Protein AF-X0UHB5-F1 (afdb_monomer_lite)

Organism: NCBI:txid412755

Structure (mmCIF, N/CA/C/O backbone):
data_AF-X0UHB5-F1
#
_entry.id   AF-X0UHB5-F1
#
loop_
_atom_site.group_PDB
_atom_site.id
_atom_site.type_symbol
_atom_site.label_atom_id
_atom_site.label_alt_id
_atom_site.label_comp_id
_atom_site.label_asym_id
_atom_site.label_entity_id
_atom_site.label_seq_id
_atom_site.pdbx_PDB_ins_code
_atom_site.Cartn_x
_atom_site.Cartn_y
_atom_site.Cartn_z
_atom_site.occupancy
_atom_site.B_iso_or_equiv
_atom_site.auth_seq_id
_atom_site.auth_comp_id
_atom_site.auth_asym_id
_atom_site.auth_atom_id
_atom_site.pdbx_PDB_model_num
ATOM 1 N N . ASP A 1 1 ? 7.134 -8.760 -5.895 1.00 76.19 1 ASP A N 1
ATOM 2 C CA . ASP A 1 1 ? 8.183 -7.873 -6.397 1.00 76.19 1 ASP A CA 1
ATOM 3 C C . ASP A 1 1 ? 8.872 -8.556 -7.566 1.00 76.19 1 ASP A C 1
ATOM 5 O O . ASP A 1 1 ? 9.365 -9.662 -7.399 1.00 76.19 1 ASP A O 1
ATOM 9 N N . LEU A 1 2 ? 8.788 -7.964 -8.753 1.00 80.38 2 LEU A N 1
ATOM 10 C CA . LEU A 1 2 ? 9.346 -8.498 -9.994 1.00 80.38 2 LEU A CA 1
ATOM 11 C C . LEU A 1 2 ? 10.809 -8.093 -10.211 1.00 80.38 2 LEU A C 1
ATOM 13 O O . LEU A 1 2 ? 11.484 -8.667 -11.066 1.00 80.38 2 LEU A O 1
ATOM 17 N N . ASP A 1 3 ? 11.301 -7.118 -9.448 1.00 77.12 3 ASP A N 1
ATOM 18 C CA . ASP A 1 3 ? 12.645 -6.573 -9.615 1.00 77.12 3 ASP A CA 1
ATOM 19 C C . ASP A 1 3 ? 13.723 -7.462 -8.970 1.00 77.12 3 ASP A C 1
ATOM 21 O O . ASP A 1 3 ? 14.901 -7.337 -9.302 1.00 77.12 3 ASP A O 1
ATOM 25 N N . HIS A 1 4 ? 13.328 -8.369 -8.074 1.00 78.88 4 HIS A N 1
ATOM 26 C CA . HIS A 1 4 ? 14.228 -9.024 -7.123 1.00 78.88 4 HIS A CA 1
ATOM 27 C C . HIS A 1 4 ? 14.020 -10.554 -7.050 1.00 78.88 4 HIS A C 1
ATOM 29 O O . HIS A 1 4 ? 13.652 -11.091 -6.009 1.00 78.88 4 HIS A O 1
ATOM 35 N N . PRO A 1 5 ? 14.235 -11.316 -8.143 1.00 72.25 5 PRO A N 1
ATOM 36 C CA . PRO A 1 5 ? 13.935 -12.750 -8.182 1.00 72.25 5 PRO A CA 1
ATOM 37 C C . PRO A 1 5 ? 14.882 -13.658 -7.390 1.00 72.25 5 PRO A C 1
ATOM 39 O O . PRO A 1 5 ? 14.719 -14.871 -7.466 1.00 72.25 5 PRO A O 1
ATOM 42 N N . GLY A 1 6 ? 15.865 -13.128 -6.666 1.00 69.81 6 GLY A N 1
ATOM 43 C CA . GLY A 1 6 ? 16.866 -13.940 -5.974 1.00 69.81 6 GLY A CA 1
ATOM 44 C C . GLY A 1 6 ? 17.927 -13.115 -5.260 1.00 69.81 6 GLY A C 1
ATOM 45 O O . GLY A 1 6 ? 19.091 -13.498 -5.266 1.00 69.81 6 GLY A O 1
ATOM 46 N N . ASP A 1 7 ? 17.557 -11.971 -4.684 1.00 72.50 7 ASP A N 1
ATOM 47 C CA . ASP A 1 7 ? 18.503 -11.155 -3.911 1.00 72.50 7 ASP A CA 1
ATOM 48 C C . ASP A 1 7 ? 18.839 -11.755 -2.535 1.00 72.50 7 ASP A C 1
ATOM 50 O O . ASP A 1 7 ? 19.682 -11.212 -1.829 1.00 72.50 7 ASP A O 1
ATOM 54 N N . ASN A 1 8 ? 18.247 -12.910 -2.188 1.00 66.56 8 ASN A N 1
ATOM 55 C CA . ASN A 1 8 ? 18.403 -13.618 -0.910 1.00 66.56 8 ASN A CA 1
ATOM 56 C C . ASN A 1 8 ? 18.076 -12.759 0.321 1.00 66.56 8 ASN A C 1
ATOM 58 O O . ASN A 1 8 ? 18.322 -13.191 1.453 1.00 66.56 8 ASN A O 1
ATOM 62 N N . ASP A 1 9 ? 17.480 -11.584 0.116 1.00 65.88 9 ASP A N 1
ATOM 63 C CA . ASP A 1 9 ? 16.991 -10.757 1.198 1.00 65.88 9 ASP A CA 1
ATOM 64 C C . ASP A 1 9 ? 15.794 -11.459 1.864 1.00 65.88 9 ASP A C 1
ATOM 66 O O . ASP A 1 9 ? 15.078 -12.256 1.238 1.00 65.88 9 ASP A O 1
ATOM 70 N N . PRO A 1 10 ? 15.554 -11.209 3.165 1.00 59.38 10 PRO A N 1
ATOM 71 C CA . PRO A 1 10 ? 14.313 -11.631 3.797 1.00 59.38 10 PRO A CA 1
ATOM 72 C C . PRO A 1 10 ? 13.135 -11.148 2.952 1.00 59.38 10 PRO A C 1
ATOM 74 O O . PRO A 1 10 ? 13.157 -10.019 2.462 1.00 59.38 10 PRO A O 1
ATOM 77 N N . SER A 1 11 ? 12.109 -11.981 2.769 1.00 67.31 11 SER A N 1
ATOM 78 C CA . SER A 1 11 ? 11.061 -11.634 1.814 1.00 67.31 11 SER A CA 1
ATOM 79 C C . SER A 1 11 ? 10.372 -10.344 2.245 1.00 67.31 11 SER A C 1
ATOM 81 O O . SER A 1 11 ? 9.832 -10.237 3.357 1.00 67.31 11 SER A O 1
ATOM 83 N N . ASP A 1 12 ? 10.399 -9.363 1.346 1.00 71.44 12 ASP A N 1
ATOM 84 C CA . ASP A 1 12 ? 9.790 -8.078 1.619 1.00 71.44 12 ASP A CA 1
ATOM 85 C C . ASP A 1 12 ? 8.273 -8.258 1.734 1.00 71.44 12 ASP A C 1
ATOM 87 O O . ASP A 1 12 ? 7.616 -8.850 0.873 1.00 71.44 12 ASP A O 1
ATOM 91 N N . HIS A 1 13 ? 7.711 -7.792 2.845 1.00 79.00 13 HIS A N 1
ATOM 92 C CA . HIS A 1 13 ? 6.278 -7.826 3.083 1.00 79.00 13 HIS A CA 1
ATOM 93 C C . HIS A 1 13 ? 5.765 -6.409 3.268 1.00 79.00 13 HIS A C 1
ATOM 95 O O . HIS A 1 13 ? 6.316 -5.593 4.008 1.00 79.00 13 HIS A O 1
ATOM 101 N N . GLU A 1 14 ? 4.669 -6.117 2.590 1.00 83.25 14 GLU A N 1
ATOM 102 C CA . GLU A 1 14 ? 4.001 -4.837 2.712 1.00 83.25 14 GLU A CA 1
ATOM 103 C C . GLU A 1 14 ? 3.219 -4.777 4.023 1.00 83.25 14 GLU A C 1
ATOM 105 O O . GLU A 1 14 ? 2.522 -5.724 4.397 1.00 83.25 14 GLU A O 1
ATOM 110 N N . VAL A 1 15 ? 3.351 -3.656 4.732 1.00 89.75 15 VAL A N 1
ATOM 111 C CA . VAL A 1 15 ? 2.655 -3.416 5.996 1.00 89.75 15 VAL A CA 1
ATOM 112 C C . VAL A 1 15 ? 1.775 -2.188 5.845 1.00 89.75 15 VAL A C 1
ATOM 114 O O . VAL A 1 15 ? 2.163 -1.173 5.263 1.00 89.75 15 VAL A O 1
ATOM 117 N N . VAL A 1 16 ? 0.569 -2.300 6.389 1.00 94.50 16 VAL A N 1
ATOM 118 C CA . VAL A 1 16 ? -0.374 -1.198 6.539 1.00 94.50 16 VAL A CA 1
ATOM 119 C C . VAL A 1 16 ? -0.819 -1.134 7.989 1.00 94.50 16 VAL A C 1
ATOM 121 O O . VAL A 1 16 ? -0.967 -2.168 8.644 1.00 94.50 16 VAL A O 1
ATOM 124 N N . TRP A 1 17 ? -1.058 0.075 8.484 1.00 96.19 17 TRP A N 1
ATOM 125 C CA . TRP A 1 17 ? -1.552 0.306 9.835 1.00 96.19 17 TRP A CA 1
ATOM 126 C C . TRP A 1 17 ? -2.879 1.039 9.760 1.00 96.19 17 TRP A C 1
ATOM 128 O O . TRP A 1 17 ? -2.992 2.076 9.104 1.00 96.19 17 TRP A O 1
ATOM 138 N N . ILE A 1 18 ? -3.876 0.490 10.446 1.00 96.25 18 ILE A N 1
ATOM 139 C CA . ILE A 1 18 ? -5.190 1.104 10.601 1.00 96.25 18 ILE A CA 1
ATOM 1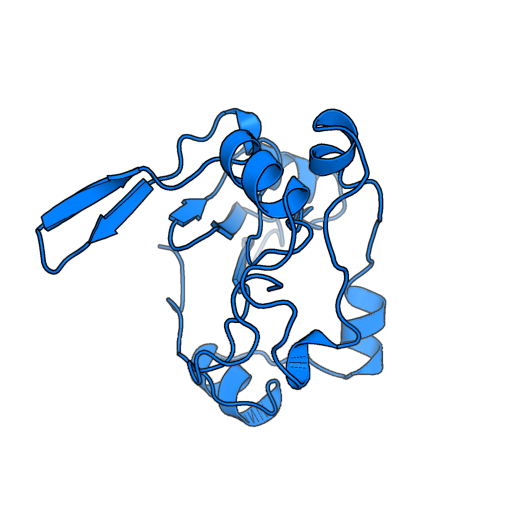40 C C . ILE A 1 18 ? -5.343 1.461 12.072 1.00 96.25 18 ILE A C 1
ATOM 142 O O . ILE A 1 18 ? -5.404 0.579 12.928 1.00 96.25 18 ILE A O 1
ATOM 146 N N . GLU A 1 19 ? -5.373 2.756 12.358 1.00 97.00 19 GLU A N 1
ATOM 147 C CA . GLU A 1 19 ? -5.668 3.275 13.686 1.00 97.00 19 GLU A CA 1
ATOM 148 C C . GLU A 1 19 ? -7.173 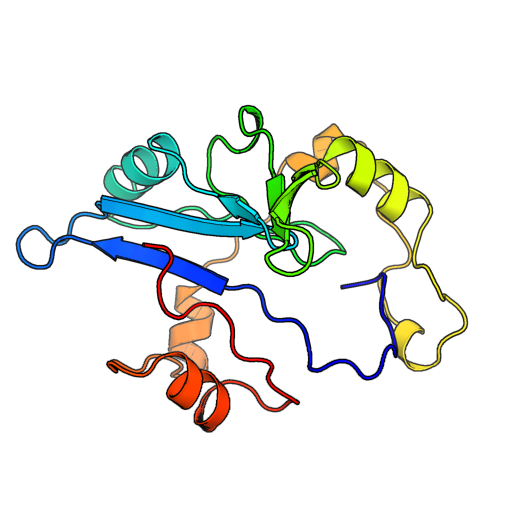3.489 13.816 1.00 97.00 19 GLU A C 1
ATOM 150 O O . GLU A 1 19 ? -7.820 3.985 12.889 1.00 97.00 19 GLU A O 1
ATOM 155 N N . PHE A 1 20 ? -7.728 3.124 14.966 1.00 95.56 20 PHE A N 1
ATOM 156 C CA . PHE A 1 20 ? -9.123 3.370 15.287 1.00 95.56 20 PHE A CA 1
ATOM 157 C C . PHE A 1 20 ? -9.282 3.754 16.754 1.00 95.56 20 PHE A C 1
ATOM 159 O O . PHE A 1 20 ? -8.565 3.259 17.626 1.00 95.56 20 PHE A O 1
ATOM 166 N N . ASP A 1 21 ? -10.260 4.611 17.020 1.00 96.38 21 ASP A N 1
ATOM 167 C CA . ASP A 1 21 ? -10.695 4.921 18.372 1.00 96.38 21 ASP A CA 1
ATOM 168 C C . ASP A 1 21 ? -11.459 3.725 18.954 1.00 96.38 21 ASP A C 1
ATOM 170 O O . ASP A 1 21 ? -12.403 3.216 18.346 1.00 96.38 21 ASP A O 1
ATOM 174 N N . GLN A 1 22 ? -11.058 3.253 20.133 1.00 92.88 22 GLN A N 1
ATOM 175 C CA . GLN A 1 22 ? -11.622 2.033 20.719 1.00 92.88 22 GLN A CA 1
ATOM 176 C C . GLN A 1 22 ? -13.082 2.206 21.157 1.00 92.88 22 GLN A C 1
ATOM 178 O O . GLN A 1 22 ? -13.844 1.238 21.125 1.00 92.88 22 GLN A O 1
ATOM 183 N N . ASN A 1 23 ? -13.480 3.430 21.513 1.00 95.75 23 ASN A N 1
ATOM 184 C CA . ASN A 1 23 ? -14.822 3.729 22.009 1.00 95.75 23 ASN A CA 1
ATOM 185 C C . ASN A 1 23 ? -15.827 3.844 20.858 1.00 95.75 23 ASN A C 1
ATOM 187 O O . ASN A 1 23 ? -16.794 3.089 20.773 1.00 95.75 23 ASN A O 1
ATOM 191 N N . SER A 1 24 ? -15.578 4.767 19.932 1.00 95.25 24 SER A N 1
ATOM 192 C CA . SER A 1 24 ? -16.439 5.027 18.775 1.00 95.25 24 SER A CA 1
ATOM 193 C C . SER A 1 24 ? -16.263 4.011 17.647 1.00 95.25 24 SER A C 1
ATOM 195 O O . SER A 1 24 ? -17.093 3.963 16.738 1.00 95.25 24 SER A O 1
ATOM 197 N N . ARG A 1 25 ? -15.189 3.207 17.686 1.00 92.81 25 ARG A N 1
ATOM 198 C CA . ARG A 1 25 ? -14.780 2.260 16.632 1.00 92.81 25 ARG A CA 1
ATOM 199 C C . ARG A 1 25 ? -14.548 2.924 15.275 1.00 92.81 25 ARG A C 1
ATOM 201 O O . ARG A 1 25 ? -14.588 2.250 14.245 1.00 92.81 25 ARG A O 1
ATOM 208 N N . LYS A 1 26 ? -14.321 4.240 15.263 1.00 97.25 26 LYS A N 1
ATOM 209 C CA . LYS A 1 26 ? -14.028 4.996 14.048 1.00 97.25 26 LYS A CA 1
ATOM 210 C C . LYS A 1 26 ? -12.553 4.901 13.703 1.00 97.25 26 LYS A C 1
ATOM 212 O O . LYS A 1 26 ? -11.707 5.039 14.579 1.00 97.25 26 LYS A O 1
ATOM 217 N N . VAL A 1 27 ? -12.248 4.709 12.425 1.00 97.88 27 VAL A N 1
ATOM 218 C CA . VAL A 1 27 ? -10.891 4.820 11.890 1.00 97.88 27 VAL A CA 1
ATOM 219 C C . VAL A 1 27 ? -10.426 6.260 12.076 1.00 97.88 27 VAL A C 1
ATOM 221 O O . VAL A 1 27 ? -11.113 7.194 11.661 1.00 97.88 27 VAL A O 1
ATOM 224 N N . THR A 1 28 ? -9.260 6.433 12.688 1.00 97.62 28 THR A N 1
ATOM 225 C CA . THR A 1 28 ? -8.623 7.736 12.938 1.00 97.62 28 THR A CA 1
ATOM 226 C C . THR A 1 28 ? -7.320 7.902 12.165 1.00 97.62 28 THR A C 1
ATOM 228 O O . THR A 1 28 ? -6.834 9.020 12.022 1.00 97.62 28 THR A O 1
ATOM 231 N N . GL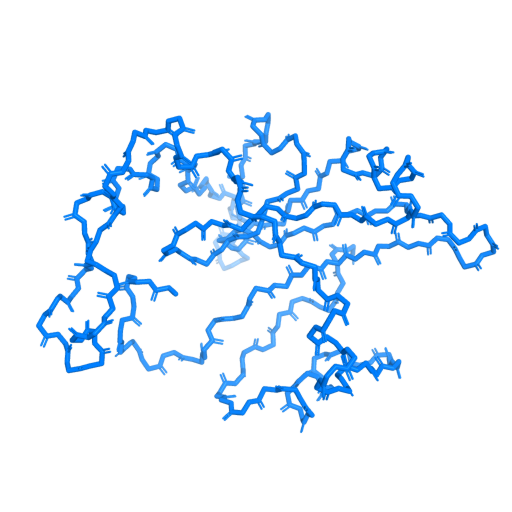Y A 1 29 ? -6.772 6.816 11.616 1.00 97.88 29 GLY A N 1
ATOM 232 C CA . GLY A 1 29 ? -5.535 6.850 10.848 1.00 97.88 29 GLY A CA 1
ATOM 233 C C . GLY A 1 29 ? -5.435 5.694 9.861 1.00 97.88 29 GLY A C 1
ATOM 234 O O . GLY A 1 29 ? -5.782 4.556 10.174 1.00 97.88 29 GLY A O 1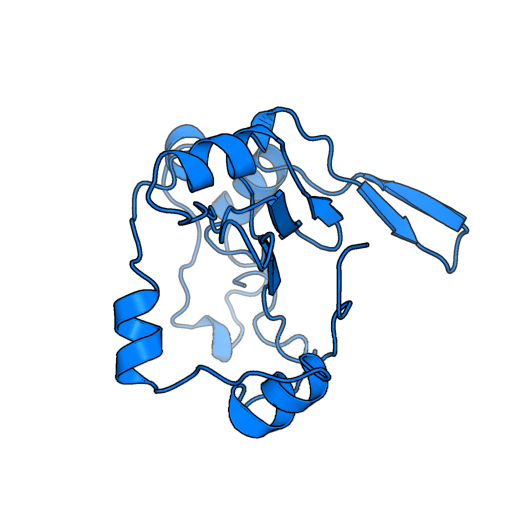
ATOM 235 N N . VAL A 1 30 ? -4.941 5.993 8.662 1.00 98.06 30 VAL A N 1
ATOM 236 C CA . VAL A 1 30 ? -4.607 5.005 7.633 1.00 98.06 30 VAL A CA 1
ATOM 237 C C . VAL A 1 30 ? -3.185 5.282 7.185 1.00 98.06 30 VAL A C 1
ATOM 239 O O . VAL A 1 30 ? -2.899 6.353 6.647 1.00 98.06 30 VAL A O 1
ATOM 242 N N . TYR A 1 31 ? -2.306 4.313 7.414 1.00 97.19 31 TYR A N 1
ATOM 243 C CA . TYR A 1 31 ? -0.892 4.423 7.097 1.00 97.19 31 TYR A CA 1
ATOM 244 C C . TYR A 1 31 ? -0.461 3.267 6.212 1.00 97.19 31 TYR A C 1
ATOM 246 O O . TYR A 1 31 ? -0.809 2.112 6.468 1.00 97.19 31 TYR A O 1
ATOM 254 N N . THR A 1 32 ? 0.335 3.565 5.197 1.00 95.62 32 THR A N 1
ATOM 255 C CA . THR A 1 32 ? 0.885 2.560 4.296 1.00 95.62 32 THR A CA 1
ATOM 256 C C . THR A 1 32 ? 2.393 2.669 4.215 1.00 95.62 32 THR A C 1
ATOM 258 O O . THR A 1 32 ? 2.978 3.743 4.367 1.00 95.62 32 THR A O 1
ATOM 261 N N . TYR A 1 33 ? 3.021 1.527 3.972 1.00 92.50 33 TYR A N 1
ATOM 262 C CA . TYR A 1 33 ? 4.422 1.453 3.611 1.00 92.50 33 TYR A CA 1
ATOM 263 C C . TYR A 1 33 ? 4.549 1.527 2.087 1.00 92.50 33 TYR A C 1
ATOM 265 O O . TYR A 1 33 ? 3.905 0.767 1.374 1.00 92.50 33 TYR A O 1
ATOM 273 N N . PHE A 1 34 ? 5.353 2.452 1.575 1.00 92.44 34 PHE A N 1
ATOM 274 C CA . PHE A 1 34 ? 5.628 2.575 0.146 1.00 92.44 34 PHE A CA 1
ATOM 275 C C . PHE A 1 34 ? 7.123 2.766 -0.053 1.00 92.44 34 PHE A C 1
ATOM 277 O O . PHE A 1 34 ? 7.634 3.865 0.157 1.00 92.44 34 PHE A O 1
ATOM 284 N N . HIS A 1 35 ? 7.839 1.704 -0.441 1.00 89.44 35 HIS A N 1
ATOM 285 C CA . HIS A 1 35 ? 9.279 1.780 -0.732 1.00 89.44 35 HIS A CA 1
ATOM 286 C C . HIS A 1 35 ? 10.075 2.487 0.382 1.00 89.44 35 HIS A C 1
ATOM 288 O O . HIS A 1 35 ? 10.837 3.418 0.125 1.00 89.44 35 HIS A O 1
ATOM 294 N N . ARG A 1 36 ? 9.866 2.064 1.639 1.00 88.44 36 ARG A N 1
ATOM 295 C CA . ARG A 1 36 ? 10.413 2.658 2.880 1.00 88.44 36 ARG A CA 1
ATOM 296 C C . ARG A 1 36 ? 9.790 3.972 3.344 1.00 88.44 36 ARG A C 1
ATOM 298 O O . ARG A 1 36 ? 9.958 4.308 4.516 1.00 88.44 36 ARG A O 1
ATOM 305 N N . ALA A 1 37 ? 9.056 4.690 2.497 1.00 91.00 37 ALA A N 1
ATOM 306 C CA . ALA A 1 37 ? 8.305 5.855 2.943 1.00 91.00 37 ALA A CA 1
ATOM 307 C C . ALA A 1 37 ? 7.045 5.418 3.685 1.00 91.00 37 ALA A C 1
ATOM 309 O O . ALA A 1 37 ? 6.336 4.499 3.272 1.00 91.00 37 ALA A O 1
ATOM 310 N N . LEU A 1 38 ? 6.758 6.119 4.774 1.00 92.38 38 LEU A N 1
ATOM 311 C CA . LEU A 1 38 ? 5.486 6.017 5.460 1.00 92.38 38 LEU A CA 1
ATOM 312 C C . LEU A 1 38 ? 4.539 7.071 4.893 1.00 92.38 38 LEU A C 1
ATOM 314 O O . LEU A 1 38 ? 4.854 8.260 4.916 1.00 92.38 38 LEU A O 1
ATOM 318 N N . LEU A 1 39 ? 3.388 6.635 4.391 1.00 95.12 39 LEU A N 1
ATOM 319 C CA . LEU A 1 39 ? 2.393 7.509 3.782 1.00 95.12 39 LEU A CA 1
ATOM 320 C C . LEU A 1 39 ? 1.089 7.464 4.568 1.00 95.12 39 LEU A C 1
ATOM 322 O O . LEU A 1 39 ? 0.678 6.409 5.043 1.00 95.12 39 LEU A O 1
ATOM 326 N N . SER A 1 40 ? 0.420 8.606 4.665 1.00 96.56 40 SER A N 1
ATOM 327 C CA . SER A 1 40 ? -0.915 8.728 5.248 1.00 96.56 40 SER A CA 1
ATOM 328 C C . SER A 1 40 ? -1.632 9.937 4.674 1.00 96.56 40 SER A C 1
ATOM 330 O O . SER A 1 40 ? -0.990 10.928 4.324 1.00 96.56 40 SER A O 1
ATOM 332 N N . THR A 1 41 ? -2.958 9.874 4.619 1.00 97.69 41 THR A N 1
ATOM 333 C CA . THR A 1 41 ? -3.803 10.973 4.148 1.00 97.69 41 THR A CA 1
ATOM 334 C C . THR A 1 41 ? -5.063 11.077 4.996 1.00 97.69 41 THR A C 1
ATOM 336 O O . THR A 1 41 ? -5.590 10.073 5.486 1.00 97.69 41 THR A O 1
ATOM 339 N N . GLU A 1 42 ? -5.585 12.293 5.144 1.00 97.50 42 GLU A N 1
ATOM 340 C CA . GLU A 1 42 ? -6.897 12.490 5.761 1.00 97.50 42 GLU A CA 1
ATOM 341 C C . GLU A 1 42 ? -8.013 11.893 4.905 1.00 97.50 42 GLU A C 1
ATOM 343 O O . GLU A 1 42 ? -9.017 11.416 5.433 1.00 97.50 42 GLU A O 1
ATOM 348 N N . GLU A 1 43 ? -7.863 11.909 3.580 1.00 98.00 43 GLU A N 1
ATOM 349 C CA . GLU A 1 43 ? -8.901 11.404 2.688 1.00 98.00 43 GLU A CA 1
ATOM 350 C C . GLU A 1 43 ? -9.069 9.894 2.806 1.00 98.00 43 GLU A C 1
ATOM 352 O O . GLU A 1 43 ? -10.200 9.423 2.752 1.00 98.00 43 GLU A O 1
ATOM 357 N N . ALA A 1 44 ? -7.997 9.138 3.062 1.00 98.00 44 ALA A N 1
ATOM 358 C CA . ALA A 1 44 ? -8.119 7.712 3.353 1.00 98.00 44 ALA A CA 1
ATOM 359 C C . ALA A 1 44 ? -8.901 7.445 4.650 1.00 98.00 44 ALA A C 1
ATOM 361 O O . ALA A 1 44 ? -9.669 6.486 4.716 1.00 98.00 44 ALA A O 1
ATOM 362 N N . VAL A 1 45 ? -8.759 8.304 5.666 1.00 98.25 45 VAL A N 1
ATOM 363 C CA . VAL A 1 45 ? -9.529 8.206 6.918 1.00 98.25 45 VAL A CA 1
ATOM 364 C C . VAL A 1 45 ? -10.999 8.559 6.688 1.00 98.25 45 VAL A C 1
ATOM 366 O O . VAL A 1 45 ? -11.888 7.830 7.135 1.00 98.25 45 VAL A O 1
ATOM 369 N N . LYS A 1 46 ? -11.274 9.657 5.974 1.00 98.06 46 LYS A N 1
ATOM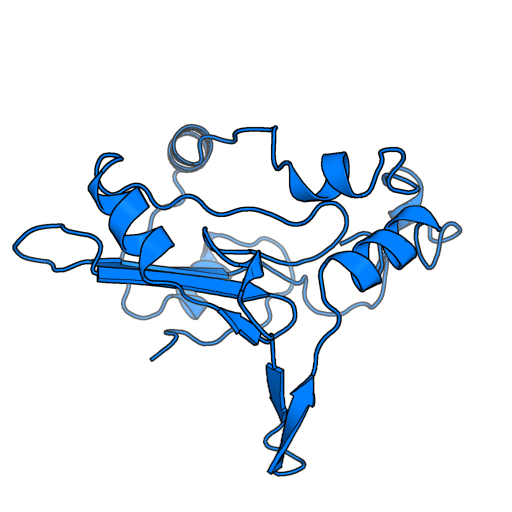 370 C CA . LYS A 1 46 ? -12.641 10.091 5.632 1.00 98.06 46 LYS A CA 1
ATOM 371 C C . LYS A 1 46 ? -13.359 9.016 4.811 1.00 98.06 46 LYS A C 1
ATOM 373 O O . LYS A 1 46 ? -14.468 8.620 5.162 1.00 98.06 46 LYS A O 1
ATOM 378 N N . ASP A 1 47 ? -12.693 8.480 3.792 1.00 97.88 47 ASP A N 1
ATOM 379 C CA . ASP A 1 47 ? -13.206 7.392 2.958 1.00 97.88 47 ASP A CA 1
ATOM 380 C C . ASP A 1 47 ? -13.487 6.124 3.773 1.00 97.88 47 ASP A C 1
ATOM 382 O O . ASP A 1 47 ? -14.583 5.570 3.684 1.00 97.88 47 ASP A O 1
ATOM 386 N N . ALA A 1 48 ? -12.561 5.705 4.643 1.00 97.31 48 ALA A N 1
ATOM 387 C CA . ALA A 1 48 ? -12.772 4.544 5.504 1.00 97.31 48 ALA A CA 1
ATOM 388 C C . ALA A 1 48 ? -14.021 4.701 6.384 1.00 97.31 48 ALA A C 1
ATOM 390 O O . ALA A 1 48 ? -14.819 3.767 6.501 1.00 97.31 48 ALA A O 1
ATOM 391 N N . ASN A 1 49 ? -14.215 5.886 6.972 1.00 97.38 49 ASN A N 1
ATOM 392 C CA . ASN A 1 49 ? -15.369 6.184 7.817 1.00 97.38 49 ASN A CA 1
ATOM 393 C C . ASN A 1 49 ? -16.699 6.129 7.049 1.00 97.38 49 ASN A C 1
ATOM 395 O O . ASN A 1 49 ? -17.681 5.605 7.578 1.00 97.38 49 ASN A O 1
ATOM 399 N N . LEU A 1 50 ? -16.720 6.597 5.797 1.00 97.25 50 LEU A N 1
ATOM 400 C CA . LEU A 1 50 ? -17.883 6.490 4.907 1.00 97.25 50 LEU A CA 1
ATOM 401 C C . LEU A 1 50 ? -18.159 5.037 4.485 1.00 97.25 50 LEU A C 1
ATOM 403 O O . LEU A 1 50 ? -19.306 4.651 4.265 1.00 97.25 50 LEU A O 1
ATOM 407 N N . HIS A 1 51 ? -17.126 4.196 4.446 1.00 95.50 51 HIS A N 1
ATOM 408 C CA . HIS A 1 51 ? -17.204 2.816 3.971 1.00 95.50 51 HIS A CA 1
ATOM 409 C C . HIS A 1 51 ? -17.169 1.779 5.096 1.00 95.50 51 HIS A C 1
ATOM 411 O O . HIS A 1 51 ? -16.486 0.758 5.001 1.00 95.50 51 HIS A O 1
ATOM 417 N N . ARG A 1 52 ? -17.968 1.989 6.152 1.00 95.06 52 ARG A N 1
ATOM 418 C CA . ARG A 1 52 ? -18.101 1.045 7.283 1.00 95.06 52 ARG A CA 1
ATOM 419 C C . ARG A 1 52 ? -16.759 0.743 7.958 1.00 95.06 52 ARG A C 1
ATOM 421 O O . ARG A 1 52 ? -16.484 -0.407 8.297 1.00 95.06 52 ARG A O 1
ATOM 428 N N . GLN A 1 53 ? -15.937 1.772 8.147 1.00 95.50 53 GLN A N 1
ATOM 429 C CA . GLN A 1 53 ? -14.632 1.675 8.808 1.00 95.50 53 GLN A CA 1
ATOM 430 C C . GLN A 1 53 ? -13.625 0.809 8.031 1.00 95.50 53 GLN A C 1
ATOM 432 O O . GLN A 1 53 ? -12.717 0.213 8.607 1.00 95.50 53 GLN A O 1
ATOM 437 N N . ARG A 1 54 ? -13.788 0.709 6.703 1.00 93.56 54 ARG A N 1
ATOM 438 C CA . ARG A 1 54 ? -12.926 -0.097 5.829 1.00 93.56 54 ARG A CA 1
ATOM 439 C C . ARG A 1 54 ? -12.028 0.803 4.999 1.00 93.56 54 ARG A C 1
ATOM 441 O O . ARG A 1 54 ? -12.472 1.380 4.015 1.00 93.56 54 ARG A O 1
ATOM 448 N N . ALA A 1 55 ? -10.756 0.868 5.367 1.00 95.38 55 ALA A N 1
ATOM 449 C CA . ALA A 1 55 ? -9.770 1.598 4.587 1.00 95.38 55 ALA A CA 1
ATOM 450 C C . ALA A 1 55 ? -9.515 0.930 3.228 1.00 95.38 55 ALA A C 1
ATOM 452 O O . ALA A 1 55 ? -9.272 -0.279 3.146 1.00 95.38 55 ALA A O 1
ATOM 453 N N . ARG A 1 56 ? -9.533 1.737 2.164 1.00 95.44 56 ARG A N 1
ATOM 454 C CA . ARG A 1 56 ? -9.034 1.356 0.844 1.00 95.44 56 ARG A CA 1
ATOM 455 C C . ARG A 1 56 ? -7.512 1.480 0.818 1.00 95.44 56 ARG A C 1
ATOM 457 O O . ARG A 1 56 ? -6.977 2.552 1.086 1.00 95.44 56 ARG A O 1
ATOM 464 N N . ILE A 1 57 ? -6.840 0.399 0.428 1.00 96.81 57 ILE A N 1
ATOM 465 C CA . ILE A 1 57 ? -5.397 0.363 0.181 1.00 96.81 57 ILE A CA 1
ATOM 466 C C . ILE A 1 57 ? -5.182 0.010 -1.287 1.00 96.81 57 ILE A C 1
ATOM 468 O O . ILE A 1 57 ? -5.672 -1.018 -1.755 1.00 96.81 57 ILE A O 1
ATOM 472 N N . ASN A 1 58 ? -4.459 0.861 -2.003 1.00 96.19 58 ASN A N 1
ATOM 473 C CA . ASN A 1 58 ? -4.054 0.606 -3.378 1.00 96.19 58 ASN A CA 1
ATOM 474 C C . ASN A 1 58 ? -2.698 -0.110 -3.363 1.00 96.19 58 ASN A C 1
ATOM 476 O O . ASN A 1 58 ? -1.781 0.325 -2.670 1.00 96.19 58 ASN A O 1
ATOM 480 N N . VAL A 1 59 ? -2.566 -1.205 -4.108 1.00 93.62 59 VAL A N 1
ATOM 481 C CA . VAL A 1 59 ? -1.332 -2.001 -4.156 1.00 93.62 59 VAL A CA 1
ATOM 482 C C . VAL A 1 59 ? -0.693 -1.830 -5.523 1.00 93.62 59 VAL A C 1
ATOM 484 O O . VAL A 1 59 ? -1.352 -1.997 -6.550 1.00 93.62 59 VAL A O 1
ATOM 487 N N . GLN A 1 60 ? 0.587 -1.479 -5.532 1.00 93.06 60 GLN A N 1
ATOM 488 C CA . GLN A 1 60 ? 1.359 -1.310 -6.752 1.00 93.06 60 GLN A CA 1
ATOM 489 C C . GLN A 1 60 ? 1.500 -2.643 -7.497 1.00 93.06 60 GLN A C 1
ATOM 491 O O . GLN A 1 60 ? 1.907 -3.652 -6.922 1.00 93.06 60 GLN A O 1
ATOM 496 N N . TRP A 1 61 ? 1.222 -2.643 -8.801 1.00 92.69 61 TRP A N 1
ATOM 497 C CA . TRP A 1 61 ? 1.489 -3.805 -9.644 1.00 92.69 61 TRP A CA 1
ATOM 498 C C . TRP A 1 61 ? 2.996 -4.037 -9.787 1.00 92.69 61 TRP A C 1
ATOM 500 O O . TRP A 1 61 ? 3.750 -3.088 -9.976 1.00 92.69 61 TRP A O 1
ATOM 510 N N . GLY A 1 62 ? 3.437 -5.293 -9.721 1.00 87.94 62 GLY A N 1
ATOM 511 C CA . GLY A 1 62 ? 4.812 -5.701 -10.030 1.00 87.94 62 GLY A CA 1
ATOM 512 C C . GLY A 1 62 ? 5.891 -5.286 -9.021 1.00 87.94 62 GLY A C 1
ATOM 513 O O . GLY A 1 62 ? 6.951 -5.896 -9.008 1.00 87.94 62 GLY A O 1
ATOM 514 N N . GLY A 1 63 ? 5.625 -4.323 -8.139 1.00 85.69 63 GLY A N 1
ATOM 515 C CA . GLY A 1 63 ? 6.537 -3.884 -7.080 1.00 85.69 63 GLY A CA 1
ATOM 516 C C . GLY A 1 63 ? 6.087 -4.287 -5.675 1.00 85.69 63 GLY A C 1
ATOM 517 O O . GLY A 1 63 ? 5.212 -5.137 -5.494 1.00 85.69 63 GLY A O 1
ATOM 518 N N . HIS A 1 64 ? 6.700 -3.650 -4.682 1.00 80.69 64 HIS A N 1
ATOM 519 C CA . HIS A 1 64 ? 6.353 -3.721 -3.266 1.00 80.69 64 HIS A CA 1
ATOM 520 C C . HIS A 1 64 ? 5.988 -2.299 -2.809 1.00 80.69 64 HIS A C 1
ATOM 522 O O . HIS A 1 64 ? 6.827 -1.406 -2.700 1.00 80.69 64 HIS A O 1
ATOM 528 N N . GLY A 1 65 ? 4.690 -2.021 -2.699 1.00 90.31 65 GLY A N 1
ATOM 529 C CA . GLY A 1 65 ? 4.244 -0.683 -2.340 1.00 90.31 65 GLY A CA 1
ATOM 530 C C . GLY A 1 65 ? 2.745 -0.587 -2.137 1.00 90.31 65 GLY A C 1
ATOM 531 O O . GLY A 1 65 ? 1.955 -0.913 -3.027 1.00 90.31 65 GLY A O 1
ATOM 532 N N . SER A 1 66 ? 2.372 -0.077 -0.970 1.00 94.56 66 SER A N 1
ATOM 533 C CA . SER A 1 66 ? 0.995 0.202 -0.588 1.00 94.56 66 SER A CA 1
ATOM 534 C C . SER A 1 66 ? 0.757 1.709 -0.536 1.00 94.56 66 SER A C 1
ATOM 536 O O . SER A 1 66 ? 1.537 2.465 0.042 1.00 94.56 66 SER A O 1
ATOM 538 N N . LEU A 1 67 ? -0.341 2.164 -1.127 1.00 96.44 67 LEU A N 1
ATOM 539 C CA . LEU A 1 67 ? -0.692 3.576 -1.267 1.00 96.44 67 LEU A CA 1
ATOM 540 C C . LEU A 1 67 ? -2.057 3.841 -0.613 1.00 96.44 67 LEU A C 1
ATOM 542 O O . LEU A 1 67 ? -2.997 3.066 -0.836 1.00 96.44 67 LEU A O 1
ATOM 546 N N . PRO A 1 68 ? -2.207 4.924 0.173 1.00 97.25 68 PRO A N 1
ATOM 547 C CA . PRO A 1 68 ? -3.506 5.326 0.688 1.00 97.25 68 PRO A CA 1
ATOM 548 C C . PRO A 1 68 ? -4.321 6.005 -0.424 1.00 97.25 68 PRO A C 1
ATOM 550 O O . PRO A 1 68 ? -3.796 6.361 -1.481 1.00 97.25 68 PRO A O 1
ATOM 553 N N . LEU A 1 69 ? -5.613 6.229 -0.196 1.00 97.06 69 LEU A N 1
ATOM 554 C CA . LEU A 1 69 ? -6.388 7.119 -1.064 1.00 97.06 69 LEU A CA 1
ATOM 555 C C . LEU A 1 69 ? -5.797 8.541 -1.031 1.00 97.06 69 LEU A C 1
ATOM 557 O O . LEU A 1 69 ? -5.424 9.020 0.036 1.00 97.06 69 LEU A O 1
ATOM 561 N N . GLY A 1 70 ? -5.725 9.231 -2.172 1.00 96.25 70 GLY A N 1
ATOM 562 C CA . GLY A 1 70 ? -5.140 10.576 -2.242 1.00 96.25 70 GLY A CA 1
ATOM 563 C C . GLY A 1 70 ? -3.610 10.593 -2.266 1.00 96.25 70 GLY A C 1
ATOM 564 O O . GLY A 1 70 ? -3.001 11.621 -1.981 1.00 96.25 70 GLY A O 1
ATOM 565 N N . TRP A 1 71 ? -2.969 9.465 -2.571 1.00 96.12 71 TRP A N 1
ATOM 566 C CA . TRP A 1 71 ? -1.516 9.357 -2.682 1.00 96.12 71 TRP A CA 1
ATOM 567 C C . TRP A 1 71 ? -0.912 10.275 -3.757 1.00 96.12 71 TRP A C 1
ATOM 569 O O . TRP A 1 71 ? 0.264 10.615 -3.673 1.00 96.12 71 TRP A O 1
ATOM 579 N N . GLU A 1 72 ? -1.699 10.700 -4.747 1.00 95.06 72 GLU A N 1
ATOM 580 C CA . GLU A 1 72 ? -1.266 11.478 -5.913 1.00 95.06 72 GLU A CA 1
ATOM 581 C C . GLU A 1 72 ? -0.644 12.828 -5.526 1.00 95.06 72 GLU A C 1
ATOM 583 O O . GLU A 1 72 ? 0.216 13.355 -6.229 1.00 95.06 72 GLU A O 1
ATOM 588 N N . ARG A 1 73 ? -1.069 13.381 -4.386 1.00 93.50 73 ARG A N 1
ATOM 589 C CA . ARG A 1 73 ? -0.589 14.656 -3.826 1.00 93.50 73 ARG A CA 1
ATOM 590 C C . ARG A 1 73 ? 0.604 14.489 -2.880 1.00 93.50 73 ARG A C 1
ATOM 592 O O . ARG A 1 73 ? 1.175 15.484 -2.433 1.00 93.50 73 ARG A O 1
ATOM 599 N N . LEU A 1 74 ? 1.004 13.254 -2.582 1.00 93.56 74 LEU A N 1
ATOM 600 C CA . LEU A 1 74 ? 2.133 12.974 -1.704 1.00 93.56 74 LEU A CA 1
ATOM 601 C C . LEU A 1 74 ? 3.461 13.074 -2.460 1.00 93.56 74 LEU A C 1
ATOM 603 O O . LEU A 1 74 ? 3.590 12.680 -3.618 1.00 93.56 74 LEU A O 1
ATOM 607 N N . LYS A 1 75 ? 4.485 13.564 -1.761 1.00 91.00 75 LYS A N 1
ATOM 608 C CA . LYS A 1 75 ? 5.877 13.584 -2.227 1.00 91.00 75 LYS A CA 1
ATOM 609 C C . LYS A 1 75 ? 6.679 12.643 -1.330 1.00 91.00 75 LYS A C 1
ATOM 611 O O . LYS A 1 75 ? 7.172 13.085 -0.294 1.00 91.00 75 LYS A O 1
ATOM 616 N N . PRO A 1 76 ? 6.742 11.344 -1.656 1.00 88.94 76 PRO A N 1
ATOM 617 C CA . PRO A 1 76 ? 7.284 10.360 -0.737 1.00 88.94 76 PRO A CA 1
ATOM 618 C C . PRO A 1 76 ? 8.794 10.568 -0.535 1.00 88.94 76 PRO A C 1
ATOM 620 O O . PRO A 1 76 ? 9.548 10.805 -1.484 1.00 88.94 76 PRO A O 1
ATOM 623 N N . GLN A 1 77 ? 9.225 10.486 0.723 1.00 91.25 77 GLN A N 1
ATOM 624 C CA . GLN A 1 77 ? 10.611 10.663 1.154 1.00 91.25 77 GLN A CA 1
ATOM 625 C C . GLN A 1 77 ? 10.946 9.657 2.254 1.00 91.25 77 GLN A C 1
ATOM 627 O O . GLN A 1 77 ? 10.072 9.244 3.018 1.00 91.25 77 GLN A O 1
ATOM 632 N N . VAL A 1 78 ? 12.221 9.293 2.348 1.00 89.69 78 VAL A N 1
ATOM 633 C CA . VAL A 1 78 ? 12.746 8.364 3.352 1.00 89.69 78 VAL A CA 1
ATOM 634 C C . VAL A 1 78 ? 13.880 9.043 4.094 1.00 89.69 78 VAL A C 1
ATOM 636 O O . VAL A 1 78 ? 14.792 9.577 3.467 1.00 89.69 78 VAL A O 1
ATOM 639 N N . PHE A 1 79 ? 13.820 9.022 5.422 1.00 87.62 79 PHE A N 1
ATOM 640 C CA . PHE A 1 79 ? 14.917 9.477 6.263 1.00 87.62 79 PHE A CA 1
ATOM 641 C C . PHE A 1 79 ? 15.926 8.344 6.455 1.00 87.62 79 PHE A C 1
ATOM 643 O O . PHE A 1 79 ? 15.553 7.244 6.865 1.00 87.62 79 PHE A O 1
ATOM 650 N N . TYR A 1 80 ? 17.193 8.612 6.157 1.00 86.81 80 TYR A N 1
ATOM 651 C CA . TYR A 1 80 ? 18.291 7.673 6.338 1.00 86.81 80 TYR A CA 1
ATOM 652 C C . TYR A 1 80 ? 19.123 8.097 7.544 1.00 86.81 80 TYR A C 1
ATOM 654 O O . TYR A 1 80 ? 19.994 8.953 7.431 1.00 86.81 80 TYR A O 1
ATOM 662 N N . GLU A 1 81 ? 18.887 7.454 8.689 1.00 85.50 81 GLU A N 1
ATOM 663 C CA . GLU A 1 81 ? 19.550 7.779 9.963 1.00 85.50 81 GLU A CA 1
ATOM 664 C C . GLU A 1 81 ? 21.079 7.795 9.854 1.00 85.50 81 GLU A C 1
ATOM 666 O O . GLU A 1 81 ? 21.721 8.690 10.390 1.00 85.50 81 GLU A O 1
ATOM 671 N N . LYS A 1 82 ? 21.659 6.855 9.093 1.00 88.19 82 LYS A N 1
ATOM 672 C CA . LYS A 1 82 ? 23.116 6.740 8.905 1.00 88.19 82 LYS A CA 1
ATOM 673 C C . LYS A 1 82 ? 23.769 7.985 8.302 1.00 88.19 82 LYS A C 1
ATOM 675 O O . LYS A 1 82 ? 24.948 8.206 8.544 1.00 88.19 82 LYS A O 1
ATOM 680 N N . ILE A 1 83 ? 23.032 8.742 7.491 1.00 89.81 83 ILE A N 1
ATOM 681 C CA . ILE A 1 83 ? 23.532 9.946 6.811 1.00 89.81 83 ILE A CA 1
ATOM 682 C C . ILE A 1 83 ? 22.786 11.214 7.245 1.00 89.81 83 ILE A C 1
ATOM 684 O O . ILE A 1 83 ? 23.122 12.295 6.789 1.00 89.81 83 ILE A O 1
ATOM 688 N N . GLY A 1 84 ? 21.781 11.105 8.120 1.00 90.75 84 GLY A N 1
ATOM 689 C CA . GLY A 1 84 ? 21.024 12.248 8.637 1.00 90.75 84 GLY A CA 1
ATOM 690 C C . GLY A 1 84 ? 20.153 12.976 7.606 1.00 90.75 84 GLY A C 1
ATOM 691 O O . GLY A 1 84 ? 19.724 14.097 7.864 1.00 90.75 84 GLY A O 1
ATOM 692 N N . GLU A 1 85 ? 19.860 12.365 6.455 1.00 92.44 85 GLU A N 1
ATOM 693 C CA . GLU A 1 85 ? 19.213 13.044 5.325 1.00 92.44 85 GLU A CA 1
ATOM 694 C C . GLU A 1 85 ? 17.885 12.408 4.904 1.00 92.44 85 GLU A C 1
ATOM 696 O O . GLU A 1 85 ? 17.658 11.202 5.046 1.00 92.44 85 GLU A O 1
ATOM 701 N N . LYS A 1 86 ? 16.995 13.236 4.337 1.00 91.75 86 LYS A N 1
ATOM 702 C CA . LYS A 1 86 ? 15.775 12.781 3.659 1.00 91.75 86 LYS A CA 1
ATOM 703 C C . LYS A 1 86 ? 16.025 12.673 2.164 1.00 91.75 86 LYS A C 1
ATOM 705 O O . LYS A 1 86 ? 16.244 13.681 1.499 1.00 91.75 86 LYS A O 1
ATOM 710 N N . LEU A 1 87 ? 15.892 11.469 1.625 1.00 92.50 87 LEU A N 1
ATOM 711 C CA . LEU A 1 87 ? 16.005 11.229 0.192 1.00 92.50 87 LEU A CA 1
ATOM 712 C C . LEU A 1 87 ? 14.623 11.031 -0.426 1.00 92.50 87 LEU A C 1
ATOM 714 O O . LEU A 1 87 ? 13.754 10.353 0.133 1.00 92.50 87 LEU A O 1
ATOM 718 N N . LYS A 1 88 ? 14.421 11.626 -1.604 1.00 91.81 88 LYS A N 1
ATOM 719 C CA . LYS A 1 88 ? 13.237 11.383 -2.432 1.00 91.81 88 LYS A CA 1
ATOM 720 C C . LYS A 1 88 ? 13.266 9.938 -2.923 1.00 91.81 88 LYS A C 1
ATOM 722 O O . LYS A 1 88 ? 14.310 9.444 -3.339 1.00 91.81 88 LYS A O 1
ATOM 727 N N . ILE A 1 89 ? 12.107 9.289 -2.927 1.00 90.69 89 ILE A N 1
ATOM 728 C CA . ILE A 1 89 ? 11.955 7.980 -3.562 1.00 90.69 89 ILE A CA 1
ATOM 729 C C . ILE A 1 89 ? 11.197 8.088 -4.880 1.00 90.69 89 ILE A C 1
ATOM 731 O O . ILE A 1 89 ? 10.449 9.043 -5.106 1.00 90.69 89 ILE A O 1
ATOM 735 N N . LYS A 1 90 ? 11.406 7.092 -5.747 1.00 90.50 90 LYS A N 1
ATOM 736 C CA . LYS A 1 90 ? 10.762 7.023 -7.059 1.00 90.50 90 LYS A CA 1
ATOM 737 C C . LYS A 1 90 ? 9.245 7.057 -6.914 1.00 90.50 90 LYS A C 1
ATOM 739 O O . LYS A 1 90 ? 8.670 6.296 -6.132 1.00 90.50 90 LYS A O 1
ATOM 744 N N . ASN A 1 91 ? 8.608 7.935 -7.672 1.00 91.06 91 ASN A N 1
ATOM 745 C CA . ASN A 1 91 ? 7.159 8.082 -7.705 1.00 91.06 91 ASN A CA 1
ATOM 746 C C . ASN A 1 91 ? 6.507 7.069 -8.669 1.00 91.06 91 ASN A C 1
ATOM 748 O O . ASN A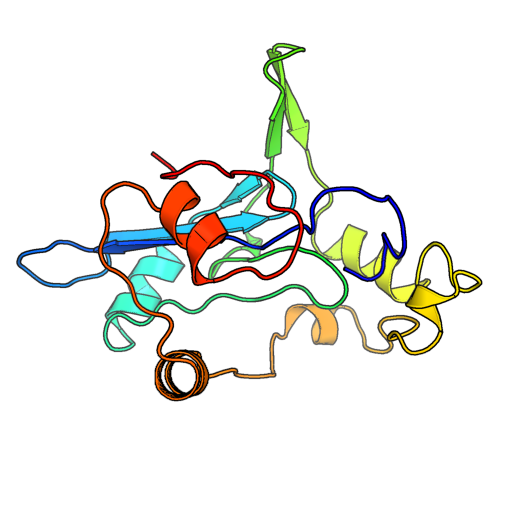 1 91 ? 7.184 6.318 -9.370 1.00 91.06 91 ASN A O 1
ATOM 752 N N . MET A 1 92 ? 5.171 7.035 -8.708 1.00 93.31 92 MET A N 1
ATOM 753 C CA . MET A 1 92 ? 4.431 6.102 -9.570 1.00 93.31 92 MET A CA 1
ATOM 754 C C . MET A 1 92 ? 4.757 6.228 -11.071 1.00 93.31 92 MET A C 1
ATOM 756 O O . MET A 1 92 ? 4.899 5.181 -11.701 1.00 93.31 92 MET A O 1
ATOM 760 N N . PRO A 1 93 ? 4.937 7.433 -11.656 1.00 94.50 93 PRO A N 1
ATOM 761 C CA . PRO A 1 93 ? 5.421 7.571 -13.032 1.00 94.50 93 PRO A CA 1
ATOM 762 C C . PRO A 1 93 ? 6.784 6.915 -13.286 1.00 94.50 93 PRO A C 1
ATOM 764 O O . PRO A 1 93 ? 6.927 6.151 -14.239 1.00 94.50 93 PRO A O 1
ATOM 767 N N . GLU A 1 94 ? 7.775 7.173 -12.427 1.00 93.31 94 GLU A N 1
ATOM 768 C CA . GLU A 1 94 ? 9.115 6.579 -12.543 1.00 93.31 94 GLU A CA 1
ATOM 769 C C . GLU A 1 94 ? 9.033 5.050 -12.437 1.00 93.31 94 GLU A C 1
ATOM 771 O O . GLU A 1 94 ? 9.608 4.329 -13.249 1.00 93.31 94 GLU A O 1
ATOM 776 N N . ARG A 1 95 ? 8.236 4.540 -11.492 1.00 92.69 95 ARG A N 1
ATOM 777 C CA . ARG A 1 95 ? 8.015 3.098 -11.321 1.00 92.69 95 ARG A CA 1
ATOM 778 C C . ARG A 1 95 ? 7.296 2.452 -12.502 1.00 92.69 95 ARG A C 1
ATOM 780 O O . ARG A 1 95 ? 7.658 1.349 -12.896 1.00 92.69 95 ARG A O 1
ATOM 787 N N . TYR A 1 96 ? 6.304 3.127 -13.076 1.00 94.88 96 TYR A N 1
ATOM 788 C CA . TYR A 1 96 ? 5.625 2.663 -14.284 1.00 94.88 96 TYR A CA 1
ATOM 789 C C . TYR A 1 96 ? 6.614 2.484 -15.436 1.00 94.88 96 TYR A C 1
ATOM 791 O O . TYR A 1 96 ? 6.590 1.450 -16.103 1.00 94.88 96 TYR A O 1
ATOM 799 N N . GLN A 1 97 ? 7.513 3.451 -15.648 1.00 94.50 97 GLN A N 1
ATOM 800 C CA . GLN A 1 97 ? 8.524 3.355 -16.702 1.00 94.50 97 GLN A CA 1
ATOM 801 C C . GLN A 1 97 ? 9.448 2.147 -16.509 1.00 94.50 97 GLN A C 1
ATOM 803 O O . GLN A 1 97 ? 9.792 1.489 -17.487 1.00 94.50 97 GLN A O 1
ATOM 808 N N . GLU A 1 98 ? 9.840 1.834 -15.273 1.00 91.81 98 GLU A N 1
ATOM 809 C CA . GLU A 1 98 ? 10.665 0.657 -14.964 1.00 91.81 98 GLU A CA 1
ATOM 810 C C . GLU A 1 98 ? 9.908 -0.644 -15.235 1.00 91.81 98 GLU A C 1
ATOM 812 O O . GLU A 1 98 ? 10.351 -1.477 -16.023 1.00 91.81 98 GLU A O 1
ATOM 817 N N . LEU A 1 99 ? 8.716 -0.776 -14.658 1.00 92.31 99 LEU A N 1
ATOM 818 C CA . LEU A 1 99 ? 7.911 -1.992 -14.747 1.00 92.31 99 LEU A CA 1
ATOM 819 C C . LEU A 1 99 ? 7.378 -2.256 -16.161 1.00 92.31 99 LEU A C 1
ATOM 821 O O . LEU A 1 99 ? 7.069 -3.399 -16.495 1.00 92.31 99 LEU A O 1
ATOM 825 N N . SER A 1 100 ? 7.306 -1.227 -17.008 1.00 93.88 100 SER A N 1
ATOM 826 C CA . SER A 1 100 ? 6.963 -1.362 -18.431 1.00 93.88 100 SER A CA 1
ATOM 827 C C . SER A 1 100 ? 8.136 -1.858 -19.286 1.00 93.88 100 SER A C 1
ATOM 829 O O . SER A 1 100 ? 7.915 -2.475 -20.328 1.00 93.88 100 SER A O 1
ATOM 831 N N . LYS A 1 101 ? 9.390 -1.623 -18.866 1.00 91.88 101 LYS A N 1
ATOM 832 C CA . LYS A 1 101 ? 10.580 -2.178 -19.545 1.00 91.88 101 LYS A CA 1
ATOM 833 C C . LYS A 1 101 ? 10.704 -3.678 -19.294 1.00 91.88 101 LYS A C 1
ATOM 835 O O . LYS A 1 101 ? 11.078 -4.420 -20.198 1.00 91.88 101 LYS A O 1
ATOM 840 N N . GLY A 1 102 ? 10.320 -4.104 -18.095 1.00 87.56 102 GLY A N 1
ATOM 841 C CA . GLY A 1 102 ? 10.203 -5.496 -17.692 1.00 87.56 102 GLY A CA 1
ATOM 842 C C . GLY A 1 102 ? 11.087 -5.866 -16.510 1.00 87.56 102 GLY A C 1
ATOM 843 O O . GLY A 1 102 ? 11.726 -5.011 -15.903 1.00 87.56 102 GLY A O 1
ATOM 844 N N . ILE A 1 103 ? 11.072 -7.148 -16.157 1.00 85.75 103 ILE A N 1
ATOM 845 C CA . ILE A 1 103 ? 11.760 -7.671 -14.973 1.00 85.75 103 ILE A CA 1
ATOM 846 C C . ILE A 1 103 ? 13.280 -7.506 -15.078 1.00 85.75 103 ILE A C 1
ATOM 848 O O . ILE A 1 103 ? 13.859 -7.722 -16.142 1.00 85.75 103 ILE A O 1
ATOM 852 N N . LYS A 1 104 ? 13.945 -7.161 -13.966 1.00 83.38 104 LYS A N 1
ATOM 853 C CA . LYS A 1 104 ? 15.394 -6.873 -13.960 1.00 83.38 104 LYS A CA 1
ATOM 854 C C . LYS A 1 104 ? 16.269 -8.063 -14.357 1.00 83.38 104 LYS A C 1
ATOM 856 O O . LYS A 1 104 ? 17.296 -7.866 -14.996 1.00 83.38 104 LYS A O 1
ATOM 861 N N . ASN A 1 105 ? 15.891 -9.282 -13.968 1.00 84.50 105 ASN A N 1
ATOM 862 C CA . ASN A 1 105 ? 16.669 -10.491 -14.250 1.00 84.50 105 ASN A CA 1
ATOM 863 C C . ASN A 1 105 ? 15.780 -11.605 -14.837 1.00 84.50 105 ASN A C 1
ATOM 865 O O . ASN A 1 105 ? 15.411 -12.546 -14.129 1.00 84.50 105 ASN A O 1
ATOM 869 N N . PRO A 1 106 ? 15.416 -11.512 -16.130 1.00 84.62 106 PRO A N 1
ATOM 870 C CA . PRO A 1 106 ? 14.496 -12.455 -16.762 1.00 84.62 106 PRO A CA 1
ATOM 871 C C . PRO A 1 106 ? 15.067 -13.865 -16.932 1.00 84.62 106 PRO A C 1
ATOM 873 O O . PRO A 1 106 ? 14.302 -14.810 -17.105 1.00 84.62 106 PRO A O 1
ATOM 876 N N . GLY A 1 107 ? 16.394 -14.016 -16.875 1.00 87.06 107 GLY A N 1
ATOM 877 C CA . GLY A 1 107 ? 17.067 -15.313 -16.934 1.00 87.06 107 GLY A CA 1
ATOM 878 C C . GLY A 1 107 ? 17.102 -16.060 -15.599 1.00 87.06 107 GLY A C 1
ATOM 879 O O . GLY A 1 107 ? 17.500 -17.223 -15.573 1.00 87.06 107 GLY A O 1
ATOM 880 N N . HIS A 1 108 ? 16.699 -15.427 -14.489 1.00 87.75 108 HIS A N 1
ATOM 881 C CA . HIS A 1 108 ? 16.752 -16.067 -13.178 1.00 87.75 108 HIS A CA 1
ATOM 882 C C . HIS A 1 108 ? 15.758 -17.243 -13.094 1.00 87.75 108 HIS A C 1
ATOM 884 O O . HIS A 1 108 ? 14.581 -17.054 -13.417 1.00 87.75 108 HIS A O 1
ATOM 890 N N . PRO A 1 109 ? 16.157 -18.435 -12.599 1.00 87.88 109 PRO A N 1
ATOM 891 C CA . PRO A 1 109 ? 15.271 -19.602 -12.540 1.00 87.88 109 PRO A CA 1
ATOM 892 C C . PRO A 1 109 ? 13.944 -19.348 -11.810 1.00 87.88 109 PRO A C 1
ATOM 894 O O . PRO A 1 109 ? 12.899 -19.825 -12.252 1.00 87.88 109 PRO A O 1
ATOM 897 N N . LEU A 1 110 ? 13.964 -18.547 -10.735 1.00 84.50 110 LEU A N 1
ATOM 898 C CA . LEU A 1 110 ? 12.755 -18.191 -9.977 1.00 84.50 110 LEU A CA 1
ATOM 899 C C . LEU A 1 110 ? 11.810 -17.252 -10.744 1.00 84.50 110 LEU A C 1
ATOM 901 O O . LEU A 1 110 ? 10.610 -17.266 -10.485 1.00 84.50 110 LEU A O 1
ATOM 905 N N . ALA A 1 111 ? 12.320 -16.483 -11.711 1.00 86.12 111 ALA A N 1
ATOM 906 C CA . ALA A 1 111 ? 11.533 -15.529 -12.489 1.00 86.12 111 ALA A CA 1
ATOM 907 C C . ALA A 1 111 ? 10.848 -16.150 -13.718 1.00 86.12 111 ALA A C 1
ATOM 909 O O . ALA A 1 111 ? 10.075 -15.475 -14.397 1.00 86.12 111 ALA A O 1
ATOM 910 N N . ARG A 1 112 ? 11.102 -17.433 -14.018 1.00 85.81 112 ARG A N 1
ATOM 911 C CA . ARG A 1 112 ? 10.674 -18.095 -15.266 1.00 85.81 112 ARG A CA 1
ATOM 912 C C . ARG A 1 112 ? 9.178 -17.958 -15.561 1.00 85.81 112 ARG A C 1
ATOM 914 O O . ARG A 1 112 ? 8.794 -17.801 -16.716 1.00 85.81 112 ARG A O 1
ATOM 921 N N . ASN A 1 113 ? 8.358 -18.012 -14.512 1.00 87.62 113 ASN A N 1
ATOM 922 C CA . ASN A 1 113 ? 6.896 -17.959 -14.599 1.00 87.62 113 ASN A CA 1
ATOM 923 C C . ASN A 1 113 ? 6.313 -16.635 -14.079 1.00 87.62 113 ASN A C 1
ATOM 925 O O . ASN A 1 113 ? 5.114 -16.551 -13.815 1.00 87.62 113 ASN A O 1
ATOM 929 N N . TRP A 1 114 ? 7.143 -15.613 -13.866 1.00 88.38 114 TRP A N 1
ATOM 930 C CA . TRP A 1 114 ? 6.677 -14.317 -13.386 1.00 88.38 114 TRP A CA 1
ATOM 931 C C . TRP A 1 114 ? 6.107 -13.473 -14.533 1.00 88.38 114 TRP A C 1
ATOM 933 O O . TRP A 1 114 ? 6.505 -13.637 -15.691 1.00 88.38 114 TRP A O 1
ATOM 943 N N . PRO A 1 115 ? 5.191 -12.535 -14.235 1.00 89.62 115 PRO A N 1
ATOM 944 C CA . PRO A 1 115 ? 4.839 -11.480 -15.175 1.00 89.62 115 PRO A CA 1
ATOM 945 C C . PRO A 1 115 ? 6.095 -10.764 -15.688 1.00 89.62 115 PRO A C 1
ATOM 947 O O . PRO A 1 115 ? 6.955 -10.387 -14.899 1.00 89.62 115 PRO A O 1
ATOM 950 N N . LYS A 1 116 ? 6.204 -10.575 -17.008 1.00 89.56 116 LYS A N 1
ATOM 951 C CA . LYS A 1 116 ? 7.430 -10.051 -17.638 1.00 89.56 116 LYS A CA 1
ATOM 952 C C . LYS A 1 116 ? 7.546 -8.533 -17.576 1.00 89.56 116 LYS A C 1
ATOM 954 O O . LYS A 1 116 ? 8.652 -8.025 -17.449 1.00 89.56 116 LYS A O 1
ATOM 959 N N . ARG A 1 117 ? 6.426 -7.827 -17.724 1.00 93.12 117 ARG A N 1
ATOM 960 C CA . ARG A 1 117 ? 6.311 -6.363 -17.704 1.00 93.12 117 ARG A CA 1
ATOM 961 C C . ARG A 1 117 ? 4.852 -5.953 -17.541 1.00 93.12 117 ARG A C 1
ATOM 963 O O . ARG A 1 117 ? 3.961 -6.783 -17.722 1.00 93.12 117 ARG A O 1
ATOM 970 N N . PHE A 1 118 ? 4.619 -4.684 -17.242 1.00 93.81 118 PHE A N 1
ATOM 971 C CA . PHE A 1 118 ? 3.297 -4.082 -17.351 1.00 93.81 118 PHE A CA 1
ATOM 972 C C . PHE A 1 118 ? 3.010 -3.725 -18.817 1.00 93.81 118 PHE A C 1
ATOM 974 O O . PHE A 1 118 ? 3.861 -3.138 -19.480 1.00 93.81 118 PHE A O 1
ATOM 981 N N . GLU A 1 119 ? 1.833 -4.090 -19.330 1.00 93.88 119 GLU A N 1
ATOM 982 C CA . GLU A 1 119 ? 1.484 -3.910 -20.754 1.00 93.88 119 GLU A CA 1
ATOM 983 C C . GLU A 1 119 ? 0.457 -2.795 -21.011 1.00 93.88 119 GLU A C 1
ATOM 985 O O . GLU A 1 119 ? 0.212 -2.442 -22.161 1.00 93.88 119 GLU A O 1
ATOM 990 N N . GLY A 1 120 ? -0.143 -2.230 -19.958 1.00 95.19 120 GLY A N 1
ATOM 991 C CA . GLY A 1 120 ? -1.114 -1.140 -20.070 1.00 95.19 120 GLY A CA 1
ATOM 992 C C . GLY A 1 120 ? -0.473 0.247 -20.125 1.00 95.19 120 GLY A C 1
ATOM 993 O O . GLY A 1 120 ? 0.735 0.411 -19.963 1.00 95.19 120 GLY A O 1
ATOM 994 N N . SER A 1 121 ? -1.308 1.271 -20.287 1.00 97.25 121 SER A N 1
ATOM 995 C CA . SER A 1 121 ? -0.888 2.670 -20.179 1.00 97.25 121 SER A CA 1
ATOM 996 C C . SER A 1 121 ? -0.608 3.074 -18.725 1.00 97.25 121 SER A C 1
ATOM 998 O O . SER A 1 121 ? -1.026 2.405 -17.777 1.00 97.25 121 SER A O 1
ATOM 1000 N N . TYR A 1 122 ? 0.012 4.241 -18.518 1.00 97.19 122 TYR A N 1
ATOM 1001 C CA . TYR A 1 122 ? 0.172 4.795 -17.167 1.00 97.19 122 TYR A CA 1
ATOM 1002 C C . TYR A 1 122 ? -1.178 4.985 -16.455 1.00 97.19 122 TYR A C 1
ATOM 1004 O O . TYR A 1 122 ? -1.278 4.763 -15.250 1.00 97.19 122 TYR A O 1
ATOM 1012 N N . LYS A 1 123 ? -2.235 5.338 -17.200 1.00 97.31 123 LYS A N 1
ATOM 1013 C CA . LYS A 1 123 ? -3.589 5.474 -16.651 1.00 97.31 123 LYS A CA 1
ATOM 1014 C C . LYS A 1 123 ? -4.104 4.140 -16.112 1.00 97.31 123 LYS A C 1
ATOM 1016 O O . LYS A 1 123 ? -4.689 4.118 -15.035 1.00 97.31 123 LYS A O 1
ATOM 1021 N N . ASP A 1 124 ? -3.844 3.042 -16.819 1.00 96.56 124 ASP A N 1
ATOM 1022 C CA . ASP A 1 124 ? -4.225 1.697 -16.377 1.00 96.56 124 ASP A CA 1
ATOM 1023 C C . ASP A 1 124 ? -3.435 1.277 -15.135 1.00 96.56 124 ASP A C 1
ATOM 1025 O O . ASP A 1 124 ? -4.001 0.709 -14.200 1.00 96.56 124 ASP A O 1
ATOM 1029 N N . PHE A 1 125 ? -2.143 1.617 -15.094 1.00 95.62 125 PHE A N 1
ATOM 1030 C CA . PHE A 1 125 ? -1.239 1.299 -13.987 1.00 95.62 125 PHE A CA 1
ATOM 1031 C C . PHE A 1 125 ? -1.704 1.877 -12.646 1.00 95.62 125 PHE A C 1
ATOM 1033 O O . PHE A 1 125 ? -1.575 1.226 -11.609 1.00 95.62 125 PHE A O 1
ATOM 1040 N N . ILE A 1 126 ? -2.278 3.082 -12.665 1.00 95.88 126 ILE A N 1
ATOM 1041 C CA . ILE A 1 126 ? -2.759 3.776 -11.462 1.00 95.88 126 ILE A CA 1
ATOM 1042 C C . ILE A 1 126 ? -4.270 3.648 -11.235 1.00 95.88 126 ILE A C 1
ATOM 1044 O O . ILE A 1 126 ? -4.807 4.275 -10.326 1.00 95.88 126 ILE A O 1
ATOM 1048 N N . ASN A 1 127 ? -4.980 2.864 -12.051 1.00 95.50 127 ASN A N 1
ATOM 1049 C CA . ASN A 1 127 ? -6.436 2.755 -11.948 1.00 95.50 127 ASN A CA 1
ATOM 1050 C C . ASN A 1 127 ? -6.879 1.899 -10.747 1.00 95.50 127 ASN A C 1
ATOM 1052 O O . ASN A 1 127 ? -7.964 2.093 -10.202 1.00 95.50 127 ASN A O 1
ATOM 1056 N N . PHE A 1 128 ? -6.044 0.941 -10.322 1.00 94.50 128 PHE A N 1
ATOM 1057 C CA . PHE A 1 128 ? -6.338 0.001 -9.227 1.00 94.50 128 PHE A CA 1
ATOM 1058 C C . PHE A 1 128 ? -7.723 -0.665 -9.359 1.00 94.50 128 PHE A C 1
ATOM 1060 O O . PHE A 1 128 ? -8.466 -0.801 -8.388 1.00 94.50 128 PHE A O 1
ATOM 1067 N N . SER A 1 129 ? -8.087 -1.062 -10.580 1.00 89.94 129 SER A N 1
ATOM 1068 C CA . SER A 1 129 ? -9.433 -1.540 -10.926 1.00 89.94 129 SER A CA 1
ATOM 1069 C C . SER A 1 129 ? -9.786 -2.910 -10.340 1.00 89.94 129 SER A C 1
ATOM 1071 O O . SER A 1 129 ? -10.961 -3.267 -10.265 1.00 89.94 129 SER A O 1
ATOM 1073 N N . GLN A 1 130 ? -8.793 -3.691 -9.912 1.00 90.94 130 GLN A N 1
ATOM 1074 C CA . GLN A 1 130 ? -9.013 -5.002 -9.310 1.00 90.94 130 GLN A CA 1
ATOM 1075 C C . GLN A 1 130 ? -9.266 -4.880 -7.807 1.00 90.94 130 GLN A C 1
ATOM 1077 O O . GLN A 1 130 ? -8.357 -4.633 -7.016 1.00 90.94 130 GLN A O 1
ATOM 1082 N N . TYR A 1 131 ? -10.515 -5.106 -7.405 1.00 91.12 131 TYR A N 1
ATOM 1083 C CA . TYR A 1 131 ? -10.892 -5.113 -5.997 1.00 91.12 131 TYR A CA 1
ATOM 1084 C C . TYR A 1 131 ? -10.615 -6.469 -5.339 1.00 91.12 131 TYR A C 1
ATOM 1086 O O . TYR A 1 131 ? -11.114 -7.507 -5.779 1.00 91.12 131 TYR A O 1
ATOM 1094 N N . VAL A 1 132 ? -9.888 -6.452 -4.219 1.00 90.38 132 VAL A N 1
ATOM 1095 C CA . VAL A 1 132 ? -9.634 -7.638 -3.392 1.00 90.38 132 VAL A CA 1
ATOM 1096 C C . VAL A 1 132 ? -10.275 -7.459 -2.017 1.00 90.38 132 VAL A C 1
ATOM 1098 O O . VAL A 1 132 ? -9.870 -6.609 -1.227 1.00 90.38 132 VAL A O 1
ATOM 1101 N N . ASP A 1 133 ? -11.260 -8.300 -1.689 1.00 90.19 133 ASP A N 1
ATOM 1102 C CA . ASP A 1 133 ? -11.848 -8.323 -0.345 1.00 90.19 133 ASP A CA 1
ATOM 1103 C C . ASP A 1 133 ? -10.987 -9.159 0.612 1.00 90.19 133 ASP A C 1
ATOM 1105 O O . ASP A 1 133 ? -11.076 -10.392 0.645 1.00 90.19 133 ASP A O 1
ATOM 1109 N N . SER A 1 134 ? -10.179 -8.483 1.431 1.00 88.44 134 SER A N 1
ATOM 1110 C CA . SER A 1 134 ? -9.288 -9.124 2.406 1.00 88.44 134 SER A CA 1
ATOM 1111 C C . SER A 1 134 ? -10.018 -10.034 3.401 1.00 88.44 134 SER A C 1
ATOM 1113 O O . SER A 1 134 ? -9.453 -11.035 3.841 1.00 88.44 134 SER A O 1
ATOM 1115 N N . ARG A 1 135 ? -11.300 -9.778 3.705 1.00 88.31 135 ARG A N 1
ATOM 1116 C CA . ARG A 1 135 ? -12.079 -10.580 4.667 1.00 88.31 135 ARG A CA 1
ATOM 1117 C C . ARG A 1 135 ? -12.187 -12.042 4.256 1.00 88.31 135 ARG A C 1
ATOM 1119 O O . ARG A 1 135 ? -12.110 -12.916 5.116 1.00 88.31 135 ARG A O 1
ATOM 1126 N N . LYS A 1 136 ? -12.345 -12.319 2.956 1.00 87.94 136 LYS A N 1
ATOM 1127 C CA . LYS A 1 136 ? -12.440 -13.696 2.441 1.00 87.94 136 LYS A CA 1
ATOM 1128 C C . LYS A 1 136 ? -11.176 -14.484 2.787 1.00 87.94 136 LYS A C 1
ATOM 1130 O O . LYS A 1 136 ? -11.260 -15.610 3.272 1.00 87.94 136 LYS A O 1
ATOM 1135 N N . TRP A 1 137 ? -10.015 -13.857 2.607 1.00 85.12 137 TRP A N 1
ATOM 1136 C CA . TRP A 1 137 ? -8.713 -14.453 2.889 1.00 85.12 137 TRP A CA 1
ATOM 1137 C C . TRP A 1 137 ? -8.438 -14.586 4.382 1.00 85.12 137 TRP A C 1
ATOM 1139 O O . TRP A 1 137 ? -8.043 -15.665 4.820 1.00 85.12 137 TRP A O 1
ATOM 1149 N N . LEU A 1 138 ? -8.717 -13.541 5.167 1.00 86.88 138 LEU A N 1
ATOM 1150 C CA . LEU A 1 138 ? -8.554 -13.569 6.624 1.00 86.88 138 LEU A CA 1
ATOM 1151 C C . LEU A 1 138 ? -9.406 -14.673 7.261 1.00 86.88 138 LEU A C 1
ATOM 1153 O O . LEU A 1 138 ? -8.915 -15.420 8.104 1.00 86.88 138 LEU A O 1
ATOM 1157 N N . LYS A 1 139 ? -10.656 -14.834 6.805 1.00 85.88 139 LYS A N 1
ATOM 1158 C CA . LYS A 1 139 ? -11.577 -15.865 7.303 1.00 85.88 139 LYS A CA 1
ATOM 1159 C C . LYS A 1 139 ? -11.140 -17.271 6.880 1.00 85.88 139 LYS A C 1
ATOM 1161 O O . LYS A 1 139 ? -11.114 -18.169 7.715 1.00 85.88 139 LYS A O 1
ATOM 1166 N N . LYS A 1 140 ? -10.744 -17.452 5.612 1.00 87.38 140 LYS A N 1
ATOM 1167 C CA . LYS A 1 140 ? -10.265 -18.741 5.081 1.00 87.38 140 LYS A CA 1
ATOM 1168 C C . LYS A 1 140 ? -8.985 -19.209 5.773 1.00 87.38 140 LYS A C 1
ATOM 1170 O O . LYS A 1 140 ? -8.877 -20.380 6.112 1.00 87.38 140 LYS A O 1
ATOM 1175 N N . LYS A 1 141 ? -8.023 -18.305 5.973 1.00 84.19 141 LYS A N 1
ATOM 1176 C CA . LYS A 1 141 ? -6.718 -18.635 6.562 1.00 84.19 141 LYS A CA 1
ATOM 1177 C C . LYS A 1 141 ? -6.697 -18.558 8.093 1.00 84.19 141 LYS A C 1
ATOM 1179 O O . LYS A 1 141 ? -5.700 -18.938 8.688 1.00 84.19 141 LYS A O 1
ATOM 1184 N N . ARG A 1 142 ? -7.769 -18.060 8.728 1.00 82.44 142 ARG A N 1
ATOM 1185 C CA . ARG A 1 142 ? -7.852 -17.802 10.180 1.00 82.44 142 ARG A CA 1
ATOM 1186 C C . ARG A 1 142 ? -6.686 -16.939 10.703 1.00 82.44 142 ARG A C 1
ATOM 1188 O O . ARG A 1 142 ? -6.204 -17.137 11.810 1.00 82.44 142 ARG A O 1
ATOM 1195 N N . MET A 1 143 ? -6.234 -15.969 9.903 1.00 84.81 143 MET A N 1
ATOM 1196 C CA . MET A 1 143 ? -5.049 -15.145 10.191 1.00 84.81 143 MET A CA 1
ATOM 1197 C C . MET A 1 143 ? -5.423 -13.830 10.881 1.00 84.81 143 MET A C 1
ATOM 1199 O O . MET A 1 143 ? -5.282 -12.754 10.306 1.00 84.81 143 MET A O 1
ATOM 1203 N N . VAL A 1 144 ? -5.948 -13.913 12.103 1.00 90.12 144 VAL A N 1
ATOM 1204 C CA . VAL A 1 144 ? -6.216 -12.736 12.942 1.00 90.12 144 VAL A CA 1
ATOM 1205 C C . VAL A 1 144 ? -5.748 -13.039 14.358 1.00 90.12 144 VAL A C 1
ATOM 1207 O O . VAL A 1 144 ? -6.223 -13.988 14.972 1.00 90.12 144 VAL A O 1
ATOM 1210 N N . ILE A 1 145 ? -4.815 -12.236 14.868 1.00 91.81 145 ILE A N 1
ATOM 1211 C CA . ILE A 1 145 ? -4.290 -12.338 16.233 1.00 91.81 145 ILE A CA 1
ATOM 1212 C C . ILE A 1 145 ? -4.253 -10.930 16.827 1.00 91.81 145 ILE A C 1
ATOM 1214 O O . ILE A 1 145 ? -3.794 -9.991 16.178 1.00 91.81 145 ILE A O 1
ATOM 1218 N N . ILE A 1 146 ? -4.725 -10.795 18.066 1.00 92.12 146 ILE A N 1
ATOM 1219 C CA . ILE A 1 146 ? -4.629 -9.563 18.854 1.00 92.12 146 ILE A CA 1
ATOM 1220 C C . ILE A 1 146 ? -3.387 -9.680 19.735 1.00 92.12 146 ILE A C 1
ATOM 1222 O O . ILE A 1 146 ? -3.251 -10.641 20.490 1.00 92.12 146 ILE A O 1
ATOM 1226 N N . SER A 1 147 ? -2.459 -8.732 19.626 1.00 92.88 147 SER A N 1
ATOM 1227 C CA . SER A 1 147 ? -1.215 -8.746 20.398 1.00 92.88 147 SER A CA 1
ATOM 1228 C C . SER A 1 147 ? -0.591 -7.358 20.475 1.00 92.88 147 SER A C 1
ATOM 1230 O O . SER A 1 147 ? -0.765 -6.540 19.576 1.00 92.88 147 SER A O 1
ATOM 1232 N N . ARG A 1 148 ? 0.195 -7.126 21.531 1.00 92.31 148 ARG A N 1
ATOM 1233 C CA . ARG A 1 148 ? 1.073 -5.953 21.669 1.00 92.31 148 ARG A CA 1
ATOM 1234 C C . ARG A 1 148 ? 2.383 -6.091 20.883 1.00 92.31 148 ARG A C 1
ATOM 1236 O O . ARG A 1 148 ? 3.128 -5.126 20.792 1.00 92.31 148 ARG A O 1
ATOM 1243 N N . TRP A 1 149 ? 2.660 -7.272 20.326 1.00 92.81 149 TRP A N 1
ATOM 1244 C CA . TRP A 1 149 ? 3.923 -7.618 19.668 1.00 92.81 149 TRP A CA 1
ATOM 1245 C C . TRP A 1 149 ? 3.690 -8.045 18.207 1.00 92.81 149 TRP A C 1
ATOM 1247 O O . TRP A 1 149 ? 3.852 -9.226 17.880 1.00 92.81 149 TRP A O 1
ATOM 1257 N N . PRO A 1 150 ? 3.288 -7.123 17.309 1.00 90.81 150 PRO A N 1
ATOM 1258 C CA . PRO A 1 150 ? 2.878 -7.466 15.946 1.00 90.81 150 PRO A CA 1
ATOM 1259 C C . PRO A 1 150 ? 3.982 -8.187 15.164 1.00 90.81 150 PRO A C 1
ATOM 1261 O O . PRO A 1 150 ? 3.718 -9.227 14.570 1.00 90.81 150 PRO A O 1
ATOM 1264 N N . ASN A 1 151 ? 5.231 -7.711 15.237 1.00 91.06 151 ASN A N 1
ATOM 1265 C CA . ASN A 1 151 ? 6.361 -8.332 14.536 1.00 91.06 151 ASN A CA 1
ATOM 1266 C C . ASN A 1 151 ? 6.600 -9.788 14.960 1.00 91.06 151 ASN A C 1
ATOM 1268 O O . ASN A 1 151 ? 6.812 -10.650 14.111 1.00 91.06 151 ASN A O 1
ATOM 1272 N N . ALA A 1 152 ? 6.542 -10.073 16.265 1.00 91.38 152 ALA A N 1
ATOM 1273 C CA . ALA A 1 152 ? 6.732 -11.428 16.779 1.00 91.38 152 ALA A CA 1
ATOM 1274 C C . ALA A 1 152 ? 5.606 -12.360 16.314 1.00 91.38 152 ALA A C 1
ATOM 1276 O O . ALA A 1 152 ? 5.860 -13.493 15.911 1.00 91.38 152 ALA A O 1
ATOM 1277 N N . VAL A 1 153 ? 4.365 -11.865 16.325 1.00 91.81 153 VAL A N 1
ATOM 1278 C CA . VAL A 1 153 ? 3.195 -12.624 15.875 1.00 91.81 153 VAL A CA 1
ATOM 1279 C C . VAL A 1 153 ? 3.249 -12.911 14.377 1.00 91.81 153 VAL A C 1
ATOM 1281 O O . VAL A 1 153 ? 3.040 -14.053 13.976 1.00 91.81 153 VAL A O 1
ATOM 1284 N N . ILE A 1 154 ? 3.557 -11.905 13.557 1.00 89.06 154 ILE A N 1
ATOM 1285 C CA . ILE A 1 154 ? 3.656 -12.056 12.101 1.00 89.06 154 ILE A CA 1
ATOM 1286 C C . ILE A 1 154 ? 4.732 -13.091 11.751 1.00 89.06 154 ILE A C 1
ATOM 1288 O O . ILE A 1 154 ? 4.449 -14.030 11.007 1.00 89.06 154 ILE A O 1
ATOM 1292 N N . ASN A 1 155 ? 5.923 -12.962 12.347 1.00 88.81 155 ASN A N 1
ATOM 1293 C CA . ASN A 1 155 ? 7.034 -13.887 12.130 1.00 88.81 155 ASN A CA 1
ATOM 1294 C C . ASN A 1 155 ? 6.698 -15.323 12.561 1.00 88.81 155 ASN A C 1
ATOM 1296 O O . ASN A 1 155 ? 6.989 -16.276 11.852 1.00 88.81 155 ASN A O 1
ATOM 1300 N N . ARG A 1 156 ? 6.077 -15.493 13.736 1.00 89.62 156 ARG A N 1
ATOM 1301 C CA . ARG A 1 156 ? 5.833 -16.822 14.311 1.00 89.62 156 ARG A CA 1
ATOM 1302 C C . ARG A 1 156 ? 4.650 -17.551 13.678 1.00 89.62 156 ARG A C 1
ATOM 1304 O O . ARG A 1 156 ? 4.684 -18.775 13.607 1.00 89.62 156 ARG A O 1
ATOM 1311 N N . TYR A 1 157 ? 3.597 -16.827 13.298 1.00 89.31 157 TYR A N 1
ATOM 1312 C CA . TYR A 1 157 ? 2.302 -17.436 12.978 1.00 89.31 157 TYR A CA 1
ATOM 1313 C C . TYR A 1 157 ? 1.805 -17.177 11.556 1.00 89.31 157 TYR A C 1
ATOM 1315 O O . TYR A 1 157 ? 0.925 -17.909 11.105 1.00 89.31 157 TYR A O 1
ATOM 1323 N N . PHE A 1 158 ? 2.299 -16.151 10.854 1.00 86.38 158 PHE A N 1
ATOM 1324 C CA . PHE A 1 158 ? 1.703 -15.736 9.578 1.00 86.38 158 PHE A CA 1
ATOM 1325 C C . PHE A 1 158 ? 2.593 -15.915 8.356 1.00 86.38 158 PHE A C 1
ATOM 1327 O O . PHE A 1 158 ? 2.064 -16.202 7.280 1.00 86.38 158 PHE A O 1
ATOM 1334 N N . LEU A 1 159 ? 3.904 -15.740 8.491 1.00 83.94 159 LEU A N 1
ATOM 1335 C CA . LEU A 1 159 ? 4.831 -15.827 7.367 1.00 83.94 159 LEU A CA 1
ATOM 1336 C C . LEU A 1 159 ? 5.625 -17.131 7.437 1.00 83.94 159 LEU A C 1
ATOM 1338 O O . LEU A 1 159 ? 6.073 -17.542 8.499 1.00 83.94 159 LEU A O 1
ATOM 1342 N N . ALA A 1 160 ? 5.768 -17.792 6.289 1.00 77.88 160 ALA A N 1
ATOM 1343 C CA . ALA A 1 160 ? 6.475 -19.070 6.157 1.00 77.88 160 ALA A CA 1
ATOM 1344 C C . ALA A 1 160 ? 7.893 -18.901 5.577 1.00 77.88 160 ALA A C 1
ATOM 1346 O O . ALA A 1 160 ? 8.505 -19.865 5.130 1.00 77.88 160 ALA A O 1
ATOM 1347 N N . TYR A 1 161 ? 8.382 -17.665 5.524 1.00 78.69 161 TYR A N 1
ATOM 1348 C CA . TYR A 1 161 ? 9.623 -17.267 4.869 1.00 78.69 161 TYR A CA 1
ATOM 1349 C C . TYR A 1 161 ? 10.442 -16.349 5.780 1.00 78.69 161 TYR A C 1
ATOM 1351 O O . TYR A 1 161 ? 9.944 -15.874 6.801 1.00 78.69 161 TYR A O 1
ATOM 1359 N N . ASN A 1 162 ? 11.698 -16.096 5.401 1.00 79.19 162 ASN A N 1
ATOM 1360 C CA . ASN A 1 162 ? 12.617 -15.266 6.175 1.00 79.19 162 ASN A CA 1
ATOM 1361 C C . ASN A 1 162 ? 12.042 -13.850 6.378 1.00 79.19 162 ASN A C 1
ATOM 1363 O O . ASN A 1 162 ? 11.716 -13.166 5.408 1.00 79.19 162 ASN A O 1
ATOM 1367 N N . TYR A 1 163 ? 11.889 -13.432 7.635 1.00 82.44 163 TYR A N 1
ATOM 1368 C CA . TYR A 1 163 ? 11.167 -12.224 8.034 1.00 82.44 163 TYR A CA 1
ATOM 1369 C C . TYR A 1 163 ? 12.117 -11.104 8.451 1.00 82.44 163 TYR A C 1
ATOM 1371 O O . TYR A 1 163 ? 12.923 -11.278 9.364 1.00 82.44 163 TYR A O 1
ATOM 1379 N N . PHE A 1 164 ? 11.948 -9.917 7.866 1.00 85.00 164 PHE A N 1
ATOM 1380 C CA . PHE A 1 164 ? 12.609 -8.706 8.349 1.00 85.00 164 PHE A CA 1
ATOM 1381 C C . PHE A 1 164 ? 11.632 -7.811 9.125 1.00 85.00 164 PHE A C 1
ATOM 1383 O O . PHE A 1 164 ? 10.702 -7.280 8.520 1.00 85.00 164 PHE A O 1
ATOM 1390 N N . PRO A 1 165 ? 11.807 -7.590 10.440 1.00 86.44 165 PRO A N 1
ATOM 1391 C CA . PRO A 1 165 ? 10.875 -6.780 11.217 1.00 86.44 165 PRO A CA 1
ATOM 1392 C C . PRO A 1 165 ? 10.790 -5.340 10.697 1.00 86.44 165 PRO A C 1
ATOM 1394 O O . PRO A 1 165 ? 11.797 -4.645 10.580 1.00 86.44 165 PRO A O 1
ATOM 1397 N N . LYS A 1 166 ? 9.564 -4.869 10.441 1.00 86.38 166 LYS A N 1
ATOM 1398 C CA . LYS A 1 166 ? 9.282 -3.464 10.107 1.00 86.38 166 LYS A CA 1
ATOM 1399 C C . LYS A 1 166 ? 8.883 -2.667 11.351 1.00 86.38 166 LYS A C 1
ATOM 1401 O O . LYS A 1 166 ? 8.752 -3.215 12.449 1.00 86.38 166 LYS A O 1
ATOM 1406 N N . LYS A 1 167 ? 8.713 -1.348 11.198 1.00 87.88 167 LYS A N 1
ATOM 1407 C CA . LYS A 1 167 ? 8.263 -0.460 12.283 1.00 87.88 167 LYS A CA 1
ATOM 1408 C C . LYS A 1 167 ? 6.964 -1.012 12.891 1.00 87.88 167 LYS A C 1
ATOM 1410 O O . LYS A 1 167 ? 6.035 -1.320 12.155 1.00 87.88 167 LYS A O 1
ATOM 1415 N N . GLN A 1 168 ? 6.889 -1.155 14.216 1.00 89.12 168 GLN A N 1
ATOM 1416 C CA . GLN A 1 168 ? 5.693 -1.735 14.847 1.00 89.12 168 GLN A CA 1
ATOM 1417 C C . GLN A 1 168 ? 4.469 -0.830 14.689 1.00 89.12 168 GLN A C 1
ATOM 1419 O O . GLN A 1 168 ? 3.383 -1.314 14.375 1.00 89.12 168 GLN A O 1
ATOM 1424 N N . TRP A 1 169 ? 4.659 0.479 14.860 1.00 91.00 169 TRP A N 1
ATOM 1425 C CA . TRP A 1 169 ? 3.619 1.486 14.699 1.00 91.00 169 TRP A CA 1
ATOM 1426 C C . TRP A 1 169 ? 4.183 2.750 14.030 1.00 91.00 169 TRP A C 1
ATOM 1428 O O . TRP A 1 169 ? 5.335 3.096 14.285 1.00 91.00 169 TRP A O 1
ATOM 1438 N N . PRO A 1 170 ? 3.428 3.430 13.149 1.00 86.25 170 PRO A N 1
ATOM 1439 C CA . PRO A 1 170 ? 3.905 4.581 12.384 1.00 86.25 170 PRO A CA 1
ATOM 1440 C C . PRO A 1 170 ? 4.232 5.822 13.216 1.00 86.25 170 PRO A C 1
ATOM 1442 O O . PRO A 1 170 ? 5.134 6.564 12.820 1.00 86.25 170 PRO A O 1
ATOM 1445 N N . LYS A 1 171 ? 3.532 6.031 14.335 1.00 80.00 171 LYS A N 1
ATOM 1446 C CA . LYS A 1 171 ? 3.756 7.145 15.267 1.00 80.00 171 LYS A CA 1
ATOM 1447 C C . LYS A 1 171 ? 4.912 6.836 16.209 1.00 80.00 171 LYS A C 1
ATOM 1449 O O . LYS A 1 171 ? 4.992 5.674 16.661 1.00 80.00 171 LYS A O 1
#

Foldseek 3Di:
DLQPLDPVPWDDDWDWDFDADPPVRQTPWTWTQAPQFIDTDVVQSVVCRVVVNDGDWQAAPPDGGIAGPPNVPDQTWHQDPVVRDIDTDDDLVSVLVVQQVFYNCCPDPSNVPPDGGDDDDSCVRPVSPDDDDCVVVCVVLVPDDDDPCVQVCCVPPPDPTGDDDDDPDPD

Secondary structure (DSSP, 8-state):
--S-SS--PPPP---EEEEE-TTT--EEEEEEEETTEEEE-HHHHHHHHHTTT---EEE-SSSSBEEETTGGG---EEEETTTTEEEE---HHHHHHHHHH--S-TTSGGGTTS-----S-HHHHTT------HHHHHHHHT-----S-HHHHIIIII-SS------S---

Radius of gyration: 17.19 Å; chains: 1; bounding box: 42×34×43 Å

Sequence (171 aa):
DLDHPGDNDPSDHEVVWIEFDQNSRKVTGVYTYFHRALLSTEEAVKDANLHRQRARINVQWGGHGSLPLGWERLKPQVFYEKIGEKLKIKNMPERYQELSKGIKNPGHPLARNWPKRFEGSYKDFINFSQYVDSRKWLKKKRMVIISRWPNAVINRYFLAYNYFPKKQWPK

pLDDT: mean 89.96, std 7.02, range [59.38, 98.25]